Protein AF-A0A554MWN0-F1 (afdb_monomer_lite)

Sequence (64 aa):
MDVDAATDTVECERCGDAVEVGVPGGERCPDCGAYYCRICVDDLASQQLLDEPECPGCEVRLVA

Foldseek 3Di:
DDDPPPQDWDAQPPPRDTHGPPPPA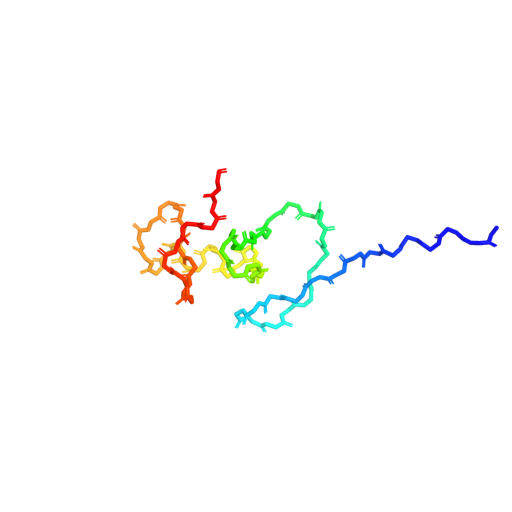KFADPPPRHIHGNVRQVVQCVVVVHPFGADPVPRHTRPD

Radius of gyration: 13.09 Å; chains: 1; bounding box: 40×30×26 Å

InterPro domains:
  IPR013083 Zinc finger, RING/FYVE/PHD-type [G3DSA:3.30.40.10] (1-64)

Structure (mmCIF, N/CA/C/O backbone):
data_AF-A0A554MWN0-F1
#
_entry.id   AF-A0A554MWN0-F1
#
loop_
_atom_site.group_PDB
_atom_site.id
_atom_site.type_symbol
_atom_site.label_atom_id
_atom_site.label_alt_id
_atom_site.label_comp_id
_atom_site.label_asym_id
_atom_site.label_entity_id
_atom_site.label_seq_id
_atom_site.pdbx_PDB_ins_code
_atom_site.Cartn_x
_atom_site.Cartn_y
_atom_site.Cartn_z
_atom_site.occupancy
_atom_site.B_iso_or_equiv
_atom_site.auth_seq_id
_atom_site.auth_comp_id
_atom_site.auth_asym_id
_atom_site.auth_atom_id
_atom_site.pdbx_PDB_model_num
ATOM 1 N N . MET A 1 1 ? 27.405 -19.933 -13.489 1.00 52.16 1 MET A N 1
ATOM 2 C CA . MET A 1 1 ? 27.483 -18.463 -13.539 1.00 52.16 1 MET A CA 1
ATOM 3 C C . MET A 1 1 ? 26.414 -18.123 -14.557 1.00 52.16 1 MET A C 1
ATOM 5 O O . MET A 1 1 ? 26.523 -18.639 -15.658 1.00 52.16 1 MET A O 1
ATOM 9 N N . ASP A 1 2 ? 25.243 -17.619 -14.183 1.00 50.56 2 ASP A N 1
ATOM 10 C CA . ASP A 1 2 ? 24.957 -16.566 -13.207 1.00 50.56 2 ASP A CA 1
ATOM 11 C C . ASP A 1 2 ? 23.591 -16.822 -12.541 1.00 50.56 2 ASP A C 1
ATOM 13 O O . ASP A 1 2 ? 22.666 -17.323 -13.176 1.00 50.56 2 ASP A O 1
ATOM 17 N N . VAL A 1 3 ? 23.494 -16.585 -11.231 1.00 54.88 3 VAL A N 1
ATOM 18 C CA . VAL A 1 3 ? 22.211 -16.597 -10.516 1.00 54.88 3 VAL A CA 1
ATOM 19 C C . VAL A 1 3 ? 21.685 -15.179 -10.636 1.00 54.88 3 VAL A C 1
ATOM 21 O O . VAL A 1 3 ? 22.092 -14.314 -9.863 1.00 54.88 3 VAL A O 1
ATOM 24 N N . ASP A 1 4 ? 20.844 -14.933 -11.637 1.00 54.44 4 ASP A N 1
ATOM 25 C CA . ASP A 1 4 ? 20.031 -13.725 -11.699 1.00 54.44 4 ASP A CA 1
ATOM 26 C C . ASP A 1 4 ? 19.117 -13.729 -10.469 1.00 54.44 4 ASP A C 1
ATOM 28 O O . ASP A 1 4 ? 18.047 -14.339 -10.454 1.00 54.44 4 ASP A O 1
ATOM 32 N N . ALA A 1 5 ? 19.566 -13.090 -9.389 1.00 56.62 5 ALA A N 1
ATOM 33 C CA . ALA A 1 5 ? 18.672 -12.625 -8.348 1.00 56.62 5 ALA A CA 1
ATOM 34 C C . ALA A 1 5 ? 17.845 -11.504 -8.982 1.00 56.62 5 ALA A C 1
ATOM 36 O O . ALA A 1 5 ? 18.198 -10.332 -8.880 1.00 56.62 5 ALA A O 1
ATOM 37 N N . ALA A 1 6 ? 16.801 -11.880 -9.720 1.00 57.66 6 ALA A N 1
ATOM 38 C CA . ALA A 1 6 ? 15.759 -10.952 -10.107 1.00 57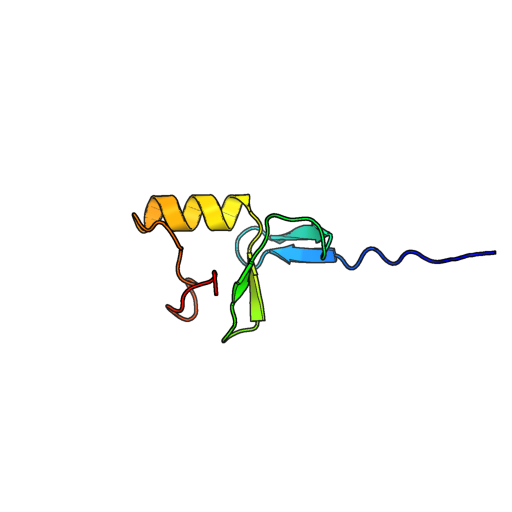.66 6 ALA A CA 1
ATOM 39 C C . ALA A 1 6 ? 15.157 -10.440 -8.797 1.00 57.66 6 ALA A C 1
ATOM 41 O O . ALA A 1 6 ? 14.401 -11.140 -8.128 1.00 57.66 6 ALA A O 1
ATOM 42 N N . THR A 1 7 ? 15.589 -9.261 -8.364 1.00 65.25 7 THR A N 1
ATOM 43 C CA . THR A 1 7 ? 14.866 -8.500 -7.361 1.00 65.25 7 THR A CA 1
ATOM 44 C C . THR A 1 7 ? 13.558 -8.111 -8.026 1.00 65.25 7 THR A C 1
ATOM 46 O O . THR A 1 7 ? 13.522 -7.207 -8.857 1.00 65.25 7 THR A O 1
ATOM 49 N N . ASP A 1 8 ? 12.494 -8.867 -7.746 1.00 76.94 8 ASP A N 1
ATOM 50 C CA . ASP A 1 8 ? 11.148 -8.484 -8.154 1.00 76.94 8 ASP A CA 1
ATOM 51 C C . ASP A 1 8 ? 10.892 -7.095 -7.571 1.00 76.94 8 ASP A C 1
ATOM 53 O O . ASP A 1 8 ? 10.848 -6.921 -6.355 1.00 76.94 8 ASP A O 1
ATOM 57 N N . THR A 1 9 ? 10.806 -6.081 -8.424 1.00 82.75 9 THR A N 1
ATOM 58 C CA . THR A 1 9 ? 10.417 -4.730 -8.034 1.00 82.75 9 THR A CA 1
ATOM 59 C C . THR A 1 9 ? 8.966 -4.514 -8.427 1.00 82.75 9 THR A C 1
ATOM 61 O O . THR A 1 9 ? 8.523 -4.902 -9.506 1.00 82.75 9 THR A O 1
ATOM 64 N N . VAL A 1 10 ? 8.204 -3.909 -7.526 1.00 87.44 10 VAL A N 1
ATOM 65 C CA . VAL A 1 10 ? 6.814 -3.525 -7.743 1.00 87.44 10 VAL A CA 1
ATOM 66 C C . VAL A 1 10 ? 6.702 -2.012 -7.646 1.00 87.44 10 VAL A C 1
ATOM 68 O O . VAL A 1 10 ? 7.326 -1.382 -6.791 1.00 87.44 10 VAL A O 1
ATOM 71 N N . GLU A 1 11 ? 5.918 -1.416 -8.534 1.00 90.06 11 GLU A N 1
ATOM 72 C CA . GLU A 1 11 ? 5.649 0.017 -8.502 1.00 90.06 11 GLU A CA 1
ATOM 73 C C . GLU A 1 11 ? 4.523 0.326 -7.513 1.00 90.06 11 GLU A C 1
ATOM 75 O O . GLU A 1 11 ? 3.492 -0.349 -7.468 1.00 90.06 11 GLU A O 1
ATOM 80 N N . CYS A 1 12 ? 4.725 1.357 -6.696 1.00 90.44 12 CYS A N 1
ATOM 81 C CA . CYS A 1 12 ? 3.679 1.898 -5.844 1.00 90.44 12 CYS A CA 1
ATOM 82 C C . CYS A 1 12 ? 2.621 2.605 -6.698 1.00 90.44 12 CYS A C 1
ATOM 84 O O . CYS A 1 12 ? 2.931 3.587 -7.365 1.00 90.44 12 CYS A O 1
ATOM 86 N N . GLU A 1 13 ? 1.358 2.199 -6.597 1.00 90.94 13 GLU A N 1
ATOM 87 C CA . GLU A 1 13 ? 0.245 2.793 -7.356 1.00 90.94 13 GLU A CA 1
ATOM 88 C C . GLU A 1 13 ? 0.036 4.285 -7.025 1.00 90.94 13 GLU A C 1
ATOM 90 O O . GLU A 1 13 ? -0.466 5.062 -7.832 1.00 90.94 13 GLU A O 1
ATOM 95 N N . ARG A 1 14 ? 0.423 4.718 -5.816 1.00 89.31 14 ARG A N 1
ATOM 96 C CA . ARG A 1 14 ? 0.221 6.104 -5.366 1.00 89.31 14 ARG A CA 1
ATOM 97 C C . ARG A 1 14 ? 1.333 7.056 -5.811 1.00 89.31 14 ARG A C 1
ATOM 99 O O . ARG A 1 14 ? 1.025 8.167 -6.232 1.00 89.31 14 ARG A O 1
ATOM 106 N N . CYS A 1 15 ? 2.602 6.672 -5.663 1.00 92.12 15 CYS A N 1
ATOM 107 C CA . CYS A 1 15 ? 3.743 7.557 -5.948 1.00 92.12 15 CYS A CA 1
ATOM 108 C C . CYS A 1 15 ? 4.569 7.156 -7.178 1.00 92.12 15 CYS A C 1
ATOM 110 O O . CYS A 1 15 ? 5.375 7.961 -7.635 1.00 92.12 15 CYS A O 1
ATOM 112 N N . GLY A 1 16 ? 4.376 5.951 -7.720 1.00 91.06 16 GLY A N 1
ATOM 113 C CA . GLY A 1 16 ? 5.148 5.418 -8.846 1.00 91.06 16 GLY A CA 1
ATOM 114 C C . GLY A 1 16 ? 6.567 4.966 -8.490 1.00 91.06 16 GLY A C 1
ATOM 115 O O . GLY A 1 16 ? 7.332 4.623 -9.384 1.00 91.06 16 GLY A O 1
ATOM 116 N N . ASP A 1 17 ? 6.953 4.967 -7.208 1.00 88.88 17 ASP A N 1
ATOM 117 C CA . ASP A 1 17 ? 8.270 4.465 -6.806 1.00 88.88 17 ASP A CA 1
ATOM 118 C C . ASP A 1 17 ? 8.361 2.951 -7.006 1.00 88.88 17 ASP A C 1
ATOM 120 O O . ASP A 1 17 ? 7.483 2.203 -6.566 1.00 88.88 17 ASP A O 1
ATOM 124 N N . ALA A 1 18 ? 9.459 2.506 -7.615 1.00 86.31 18 ALA A N 1
ATOM 125 C CA . ALA A 1 18 ? 9.811 1.097 -7.711 1.00 86.31 18 ALA A CA 1
ATOM 126 C C . ALA A 1 18 ? 10.394 0.615 -6.374 1.00 86.31 18 ALA A C 1
ATOM 128 O O . ALA A 1 18 ? 11.401 1.140 -5.895 1.00 86.31 18 ALA A O 1
ATOM 129 N N . VAL A 1 19 ? 9.767 -0.396 -5.776 1.00 82.00 19 VAL A N 1
ATOM 130 C CA . VAL A 1 19 ? 10.133 -0.948 -4.467 1.00 82.00 19 VAL A CA 1
ATOM 131 C C . VAL A 1 19 ? 10.397 -2.439 -4.593 1.00 82.00 19 VAL A C 1
ATOM 133 O O . VAL A 1 19 ? 9.652 -3.150 -5.257 1.00 82.00 19 VAL A O 1
ATOM 136 N N . GLU A 1 20 ? 11.438 -2.934 -3.937 1.00 79.25 20 GLU A N 1
ATOM 137 C CA . GLU A 1 20 ? 11.760 -4.362 -3.928 1.00 79.25 20 GLU A CA 1
ATOM 138 C C . GLU A 1 20 ? 10.698 -5.169 -3.157 1.00 79.25 20 GLU A C 1
ATOM 140 O O . GLU A 1 20 ? 10.431 -4.933 -1.974 1.00 79.25 20 GLU A O 1
ATOM 145 N N . VAL A 1 21 ? 10.091 -6.143 -3.837 1.00 70.25 21 VAL A N 1
ATOM 146 C CA . VAL A 1 21 ? 9.140 -7.111 -3.288 1.00 70.25 21 VAL A CA 1
ATOM 147 C C . VAL A 1 21 ? 9.890 -8.034 -2.327 1.00 70.25 21 VAL A C 1
ATOM 149 O O . VAL A 1 21 ? 10.904 -8.633 -2.674 1.00 70.25 21 VAL A O 1
ATOM 152 N N . GLY A 1 22 ? 9.386 -8.161 -1.097 1.00 64.38 22 GLY A N 1
ATOM 153 C CA . GLY A 1 22 ? 10.010 -8.973 -0.044 1.00 64.38 22 GLY A CA 1
ATOM 154 C C . GLY A 1 22 ? 10.818 -8.174 0.980 1.00 64.38 22 GLY A C 1
ATOM 155 O O . GLY A 1 22 ? 11.236 -8.738 1.992 1.00 64.38 22 GLY A O 1
ATOM 156 N N . VAL A 1 23 ? 10.979 -6.861 0.784 1.00 63.88 23 VAL A N 1
ATOM 157 C CA . VAL A 1 23 ? 11.449 -5.956 1.840 1.00 63.88 23 VAL A CA 1
ATOM 158 C C . VAL A 1 23 ? 10.254 -5.557 2.719 1.00 63.88 23 VAL A C 1
ATOM 160 O O . VAL A 1 23 ? 9.213 -5.159 2.191 1.00 63.88 23 VAL A O 1
ATOM 163 N N . PRO A 1 24 ? 10.356 -5.652 4.059 1.00 66.75 24 PRO A N 1
ATOM 164 C CA . PRO A 1 24 ? 9.263 -5.275 4.946 1.00 66.75 24 PRO A CA 1
ATOM 165 C C . PRO A 1 24 ? 8.948 -3.781 4.820 1.00 66.75 24 PRO A C 1
ATOM 167 O O . PRO A 1 24 ? 9.810 -2.931 5.053 1.00 66.75 24 PRO A O 1
ATOM 170 N N . GLY A 1 25 ? 7.693 -3.458 4.505 1.00 72.31 25 GLY A N 1
ATOM 171 C CA . GLY A 1 25 ? 7.193 -2.089 4.588 1.00 72.31 25 GLY A CA 1
ATOM 172 C C . GLY A 1 25 ? 6.073 -1.734 3.620 1.00 72.31 25 GLY A C 1
ATOM 173 O O . GLY A 1 25 ? 5.298 -0.851 3.952 1.00 72.31 25 GLY A O 1
ATOM 174 N N . GLY A 1 26 ? 5.974 -2.364 2.451 1.00 82.75 26 GLY A N 1
ATOM 175 C CA . GLY A 1 26 ? 4.851 -2.110 1.548 1.00 82.75 26 GLY A CA 1
ATOM 176 C C . GLY A 1 26 ? 3.699 -3.083 1.748 1.00 82.75 26 GLY A C 1
ATOM 177 O O . GLY A 1 26 ? 3.899 -4.215 2.188 1.00 82.75 26 GLY A O 1
ATOM 178 N N . GLU A 1 27 ? 2.505 -2.634 1.386 1.00 88.56 27 GLU A N 1
ATOM 179 C CA . GLU A 1 27 ? 1.274 -3.405 1.493 1.00 88.56 27 GLU A CA 1
ATOM 180 C C . GLU A 1 27 ? 0.590 -3.534 0.144 1.00 88.56 27 GLU A C 1
ATOM 182 O O . GLU A 1 27 ? 0.604 -2.612 -0.675 1.00 88.56 27 GLU A O 1
ATOM 187 N N . ARG A 1 28 ? -0.021 -4.694 -0.095 1.00 88.69 28 ARG A N 1
ATOM 188 C CA . ARG A 1 28 ? -0.778 -4.954 -1.315 1.00 88.69 28 ARG A CA 1
ATOM 189 C C . ARG A 1 28 ? -2.253 -5.057 -0.981 1.00 88.69 28 ARG A C 1
ATOM 191 O O . ARG A 1 28 ? -2.640 -5.896 -0.176 1.00 88.69 28 ARG A O 1
ATOM 198 N N . CYS A 1 29 ? -3.072 -4.267 -1.665 1.00 90.25 29 CYS A N 1
ATOM 199 C CA . CYS A 1 29 ? -4.517 -4.343 -1.537 1.00 90.25 29 CYS A CA 1
ATOM 200 C C . CYS A 1 29 ? -5.012 -5.754 -1.914 1.00 90.25 29 CYS A C 1
ATOM 202 O O . CYS A 1 29 ? -4.690 -6.231 -3.011 1.00 90.25 29 CYS A O 1
ATOM 204 N N . PRO A 1 30 ? -5.792 -6.429 -1.051 1.00 88.69 30 PRO A N 1
ATOM 205 C CA . PRO A 1 30 ? -6.284 -7.777 -1.324 1.00 88.69 30 PRO A CA 1
ATOM 206 C C . PRO A 1 30 ? -7.335 -7.821 -2.445 1.00 88.69 30 PRO A C 1
ATOM 208 O O . PRO A 1 30 ? -7.442 -8.845 -3.118 1.00 88.69 30 PRO A O 1
ATOM 211 N N . ASP A 1 31 ? -8.061 -6.721 -2.679 1.00 91.62 31 ASP A N 1
ATOM 212 C CA . ASP A 1 31 ? -9.123 -6.638 -3.691 1.00 91.62 31 ASP A CA 1
ATOM 213 C C . ASP A 1 31 ? -8.585 -6.329 -5.094 1.00 91.62 31 ASP A C 1
ATOM 215 O O . ASP A 1 31 ? -8.767 -7.114 -6.024 1.00 91.62 31 ASP A O 1
ATOM 219 N N . CYS A 1 32 ? -7.909 -5.188 -5.269 1.00 91.56 32 CYS A N 1
ATOM 220 C CA . CYS A 1 32 ? -7.419 -4.764 -6.586 1.00 91.56 32 CYS A CA 1
ATOM 221 C C . CYS A 1 32 ? -5.991 -5.220 -6.895 1.00 91.56 32 CYS A C 1
ATOM 223 O O . CYS A 1 32 ? -5.554 -5.107 -8.038 1.00 91.56 32 CYS A O 1
ATOM 225 N N . GLY A 1 33 ? -5.241 -5.709 -5.903 1.00 89.25 33 GLY A N 1
ATOM 226 C CA . GLY A 1 33 ? -3.842 -6.092 -6.078 1.00 89.25 33 GLY A CA 1
ATOM 227 C C . GLY A 1 33 ? -2.866 -4.916 -6.189 1.00 89.25 33 GLY A C 1
ATOM 228 O O . GLY A 1 33 ? -1.673 -5.163 -6.361 1.00 89.25 33 GLY A O 1
ATOM 229 N N . ALA A 1 34 ? -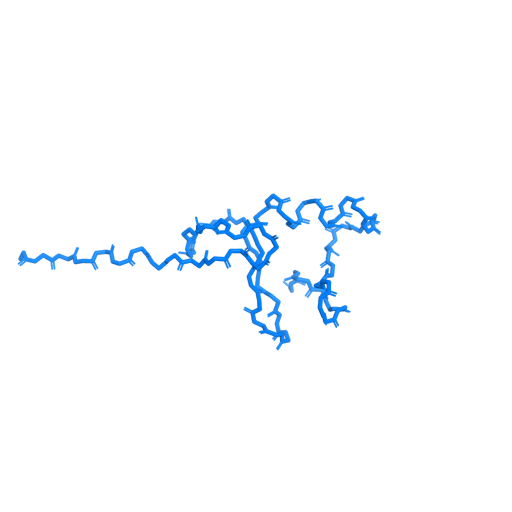3.339 -3.669 -6.070 1.00 90.56 34 ALA A N 1
ATOM 230 C CA . ALA A 1 34 ? -2.486 -2.485 -6.079 1.00 90.56 34 ALA A CA 1
ATOM 231 C C . ALA A 1 34 ? -1.499 -2.526 -4.910 1.00 90.56 34 ALA A C 1
ATOM 233 O O . ALA A 1 34 ? -1.866 -2.868 -3.783 1.00 90.56 34 ALA A O 1
ATOM 234 N N . TYR A 1 35 ? -0.248 -2.175 -5.184 1.00 89.94 35 TYR A N 1
ATOM 235 C CA . TYR A 1 35 ? 0.799 -2.118 -4.177 1.00 89.94 35 TYR A CA 1
ATOM 236 C C . TYR A 1 35 ? 1.028 -0.682 -3.715 1.00 89.94 35 TYR A C 1
ATOM 238 O O . TYR A 1 35 ? 1.062 0.247 -4.523 1.00 89.94 35 TYR A O 1
ATOM 246 N N . TYR A 1 36 ? 1.228 -0.509 -2.415 1.00 89.81 36 TYR A N 1
ATOM 247 C CA . TYR A 1 36 ? 1.520 0.764 -1.780 1.00 89.81 36 TYR A CA 1
ATOM 248 C C . TYR A 1 36 ? 2.814 0.643 -0.981 1.00 89.81 36 TYR A C 1
ATOM 250 O O . TYR A 1 36 ? 2.965 -0.231 -0.130 1.00 89.81 36 TYR A O 1
ATOM 258 N N . CYS A 1 37 ? 3.771 1.531 -1.250 1.00 89.81 37 CYS A N 1
ATOM 259 C CA . CYS A 1 37 ? 5.012 1.580 -0.487 1.00 89.81 37 CYS A CA 1
ATOM 260 C C . CYS A 1 37 ? 4.751 2.039 0.954 1.00 89.81 37 CYS A C 1
ATOM 262 O O . CYS A 1 37 ? 3.781 2.749 1.219 1.00 89.81 37 CYS A O 1
ATOM 264 N N . ARG A 1 38 ? 5.667 1.710 1.872 1.00 87.94 38 ARG A N 1
ATOM 265 C CA . ARG A 1 38 ? 5.562 2.064 3.296 1.00 87.94 38 ARG A CA 1
ATOM 266 C C . ARG A 1 38 ? 5.190 3.520 3.544 1.00 87.94 38 ARG A C 1
ATOM 268 O O . ARG A 1 38 ? 4.283 3.803 4.308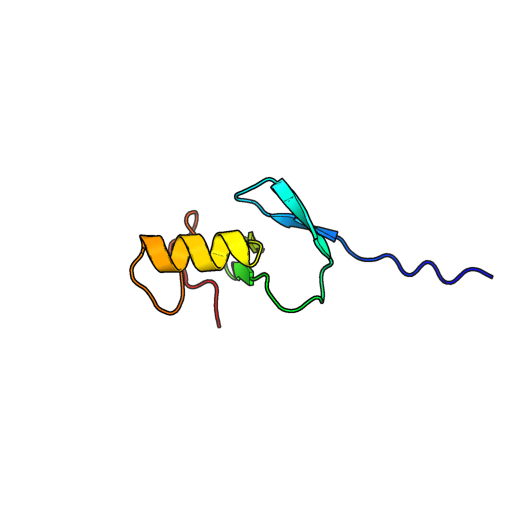 1.00 87.94 38 ARG A O 1
ATOM 275 N N . ILE A 1 39 ? 5.873 4.432 2.856 1.00 90.00 39 ILE A N 1
ATOM 276 C CA . ILE A 1 39 ? 5.664 5.876 3.003 1.00 90.00 39 ILE A CA 1
ATOM 277 C C . ILE A 1 39 ? 4.221 6.246 2.640 1.00 90.00 39 ILE A C 1
ATOM 279 O O . ILE A 1 39 ? 3.590 7.024 3.343 1.00 90.00 39 ILE A O 1
ATOM 283 N N . CYS A 1 40 ? 3.687 5.664 1.563 1.00 90.94 40 CYS A N 1
ATOM 284 C CA . CYS A 1 40 ? 2.310 5.888 1.137 1.00 90.94 40 CYS A CA 1
ATOM 285 C C . CYS A 1 40 ? 1.287 5.253 2.086 1.00 90.94 40 CYS A C 1
ATOM 287 O O . CYS A 1 40 ? 0.221 5.829 2.281 1.00 90.94 40 CYS A O 1
ATOM 289 N N . VAL A 1 41 ? 1.602 4.093 2.667 1.00 89.38 41 VAL A N 1
ATOM 290 C CA . VAL A 1 41 ? 0.769 3.428 3.681 1.00 89.38 41 VAL A CA 1
ATOM 291 C C . VAL A 1 41 ? 0.717 4.275 4.961 1.00 89.38 41 VAL A C 1
ATOM 293 O O . VAL A 1 41 ? -0.372 4.622 5.408 1.00 89.38 41 VAL A O 1
ATOM 296 N N . ASP A 1 42 ? 1.865 4.707 5.491 1.00 90.06 42 ASP A N 1
ATOM 297 C CA . ASP A 1 42 ? 1.961 5.593 6.666 1.00 90.06 42 ASP A CA 1
ATOM 298 C C . ASP A 1 42 ? 1.238 6.944 6.432 1.00 90.06 42 ASP A C 1
ATOM 300 O O . ASP A 1 42 ? 0.540 7.462 7.312 1.00 90.06 42 ASP A O 1
ATOM 304 N N . ASP A 1 43 ? 1.360 7.513 5.227 1.00 92.12 43 ASP A N 1
ATOM 305 C CA . ASP A 1 43 ? 0.663 8.741 4.821 1.00 92.12 43 ASP A CA 1
ATOM 306 C C . ASP A 1 43 ? -0.860 8.539 4.758 1.00 92.12 43 ASP A C 1
ATOM 308 O O . ASP A 1 43 ? -1.622 9.375 5.252 1.00 92.12 43 ASP A O 1
ATOM 312 N N . LEU A 1 44 ? -1.331 7.425 4.185 1.00 91.25 44 LEU A N 1
ATOM 313 C CA . LEU A 1 44 ? -2.755 7.071 4.149 1.00 91.25 44 LEU A CA 1
ATOM 314 C C . LEU A 1 44 ? -3.325 6.907 5.561 1.00 91.25 44 LEU A C 1
ATOM 316 O O . LEU A 1 44 ? -4.372 7.482 5.856 1.00 91.25 44 LEU A O 1
ATOM 320 N N . ALA A 1 45 ? -2.618 6.192 6.437 1.00 90.56 45 ALA A N 1
ATOM 321 C CA . ALA A 1 45 ? -3.027 5.962 7.822 1.00 90.56 45 ALA A CA 1
ATOM 322 C C . ALA A 1 45 ? -3.193 7.293 8.571 1.00 90.56 45 ALA A C 1
ATOM 324 O O . ALA A 1 45 ? -4.223 7.558 9.194 1.00 90.56 45 ALA A O 1
ATOM 325 N N . SER A 1 46 ? -2.218 8.191 8.396 1.00 92.50 46 SER A N 1
ATOM 326 C CA . SER A 1 46 ? -2.229 9.536 8.977 1.00 92.50 46 SER A CA 1
ATOM 327 C C . SER A 1 46 ? -3.394 10.396 8.471 1.00 92.50 46 SER A C 1
ATOM 329 O O . SER A 1 46 ? -4.003 11.125 9.252 1.00 92.50 46 SER A O 1
ATOM 331 N N . GLN A 1 47 ? -3.726 10.316 7.178 1.00 91.88 47 GLN A N 1
ATOM 332 C CA . GLN A 1 47 ? -4.846 11.060 6.583 1.00 91.88 47 GLN A CA 1
ATOM 333 C C . GLN A 1 47 ? -6.210 10.523 7.023 1.00 91.88 47 GLN A C 1
ATOM 335 O O . GLN A 1 47 ? -7.139 11.305 7.219 1.00 91.88 47 GLN A O 1
ATOM 340 N N . GLN A 1 48 ? -6.333 9.203 7.162 1.00 90.12 48 GLN A N 1
ATOM 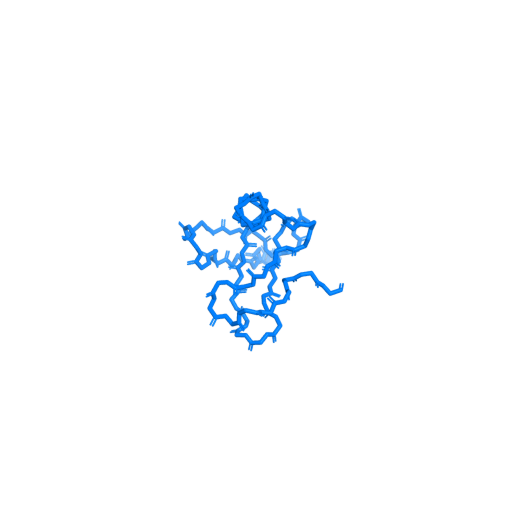341 C CA . GLN A 1 48 ? -7.579 8.539 7.547 1.00 90.12 48 GLN A CA 1
ATOM 342 C C . GLN A 1 48 ? -7.794 8.525 9.068 1.00 90.12 48 GLN A C 1
ATOM 344 O O . GLN A 1 48 ? -8.905 8.254 9.515 1.00 90.12 48 GLN A O 1
ATOM 349 N N . LEU A 1 49 ? -6.766 8.865 9.859 1.00 90.25 49 LEU A N 1
ATOM 350 C CA . LEU A 1 49 ? -6.760 8.740 11.322 1.00 90.25 49 LEU A CA 1
ATOM 351 C C . LEU A 1 49 ? -7.037 7.294 11.769 1.00 90.25 49 LEU A C 1
ATOM 353 O O . LEU A 1 49 ? -7.746 7.062 12.749 1.00 90.25 49 LEU A O 1
ATOM 357 N N . LEU A 1 50 ? -6.482 6.335 11.027 1.00 85.81 50 LEU A N 1
ATOM 358 C CA . LEU A 1 50 ? -6.603 4.902 11.279 1.00 85.81 50 LEU A CA 1
ATOM 359 C C . LEU A 1 50 ? -5.230 4.311 11.593 1.00 85.81 50 LEU A C 1
ATOM 361 O O . LEU A 1 50 ? -4.230 4.727 11.013 1.00 85.81 50 LEU A O 1
ATOM 365 N N . ASP A 1 51 ? -5.194 3.311 12.472 1.00 83.75 51 ASP A N 1
ATOM 366 C CA . ASP A 1 51 ? -3.994 2.497 12.696 1.00 83.75 51 ASP A CA 1
ATOM 367 C C . ASP A 1 51 ? -3.649 1.644 11.461 1.00 83.75 51 ASP A C 1
ATOM 369 O O . ASP A 1 51 ? -2.478 1.414 11.167 1.00 83.75 51 ASP A O 1
ATOM 373 N N . GLU A 1 52 ? -4.672 1.207 10.719 1.00 85.12 52 GLU A N 1
ATOM 374 C CA . GLU A 1 52 ? -4.557 0.399 9.502 1.00 85.12 52 GLU A CA 1
ATOM 375 C C . GLU A 1 52 ? -5.275 1.128 8.355 1.00 85.12 52 GLU A C 1
ATOM 377 O O . GLU A 1 52 ? -6.501 1.274 8.407 1.00 85.12 52 GLU A O 1
ATOM 382 N N . PRO A 1 53 ? -4.556 1.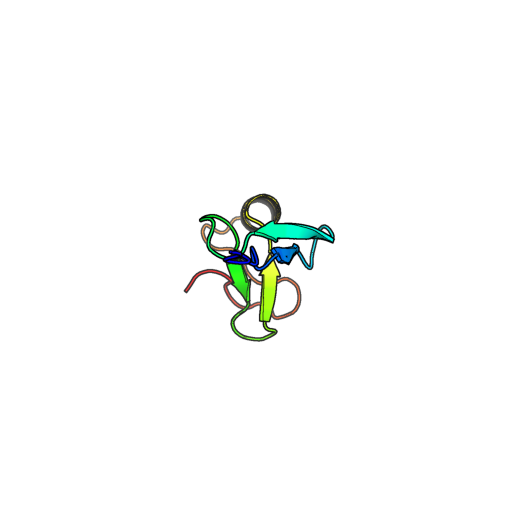618 7.332 1.00 89.62 53 PRO A N 1
ATOM 383 C CA . PRO A 1 53 ? -5.166 2.381 6.254 1.00 89.62 53 PRO A CA 1
ATOM 384 C C . PRO A 1 53 ? -5.968 1.509 5.291 1.00 89.62 53 PRO A C 1
ATOM 386 O O . PRO A 1 53 ? -5.683 0.331 5.064 1.00 89.62 53 PRO A O 1
ATOM 389 N N . GLU A 1 54 ? -6.935 2.143 4.643 1.00 91.69 54 GLU A N 1
ATOM 390 C CA . GLU A 1 54 ? -7.740 1.559 3.581 1.00 91.69 54 GLU A CA 1
ATOM 391 C C . GLU A 1 54 ? -7.205 1.958 2.199 1.00 91.69 54 GLU A C 1
ATOM 393 O O . GLU A 1 54 ? -6.721 3.075 1.977 1.00 91.69 54 GLU A O 1
ATOM 398 N N . CYS A 1 55 ? -7.318 1.033 1.247 1.00 91.06 55 CYS A N 1
ATOM 399 C CA . CYS A 1 55 ? -7.022 1.241 -0.159 1.00 91.06 55 CYS A CA 1
ATOM 400 C C . CYS A 1 55 ? -7.903 2.376 -0.707 1.00 91.06 55 CYS A C 1
ATOM 402 O O . CYS A 1 55 ? -9.126 2.239 -0.700 1.00 91.06 55 CYS A O 1
ATOM 404 N N . PRO A 1 56 ? -7.338 3.451 -1.281 1.00 87.62 56 PRO A N 1
ATOM 405 C CA . PRO A 1 56 ? -8.128 4.568 -1.799 1.00 87.62 56 PRO A CA 1
ATOM 406 C C . PRO A 1 56 ? -9.008 4.201 -3.006 1.00 87.62 56 PRO A C 1
ATOM 408 O O . PRO A 1 56 ? -9.947 4.928 -3.312 1.00 87.62 56 PRO A O 1
ATOM 411 N N . GLY A 1 57 ? -8.700 3.107 -3.714 1.00 87.25 57 GLY A N 1
ATOM 412 C CA . GLY A 1 57 ? -9.490 2.645 -4.861 1.00 87.25 57 GLY A CA 1
ATOM 413 C C . GLY A 1 57 ? -10.593 1.642 -4.513 1.00 87.25 57 GLY A C 1
ATOM 414 O O . GLY A 1 57 ? -11.534 1.496 -5.287 1.00 87.25 57 GLY A O 1
ATOM 415 N N . CYS A 1 58 ? -10.473 0.944 -3.382 1.00 89.75 58 CYS A N 1
ATOM 416 C CA . CYS A 1 58 ? -11.368 -0.160 -3.013 1.00 89.75 58 CYS A CA 1
ATOM 417 C C . CYS A 1 58 ? -12.052 0.027 -1.658 1.00 89.75 58 CYS A C 1
ATOM 419 O O . CYS A 1 58 ? -12.967 -0.730 -1.363 1.00 89.75 58 CYS A O 1
ATOM 421 N N . GLU A 1 59 ? -11.600 0.982 -0.839 1.00 89.81 59 GLU A N 1
ATOM 422 C CA . GLU A 1 59 ? -12.095 1.214 0.525 1.00 89.81 59 GLU A CA 1
ATOM 423 C C . GLU A 1 59 ? -12.034 -0.064 1.391 1.00 89.81 59 GLU A C 1
ATOM 425 O O . GLU A 1 59 ? -12.899 -0.325 2.220 1.00 89.81 59 GLU A O 1
ATOM 430 N N . VAL A 1 60 ? -11.005 -0.895 1.168 1.00 89.38 60 VAL A N 1
ATOM 431 C CA . VAL A 1 60 ? -10.707 -2.097 1.967 1.00 89.38 60 VAL A CA 1
ATOM 432 C C . VAL A 1 60 ? -9.374 -1.936 2.682 1.00 89.38 60 VAL A C 1
ATOM 434 O O . VAL A 1 60 ? -8.464 -1.302 2.148 1.00 89.38 60 VAL A O 1
ATOM 437 N N . ARG A 1 61 ? -9.226 -2.537 3.865 1.00 89.25 61 ARG A N 1
ATOM 438 C CA . ARG A 1 61 ? -7.977 -2.488 4.642 1.00 89.25 61 ARG A CA 1
ATOM 439 C C . ARG A 1 61 ? -6.799 -3.076 3.863 1.00 89.25 61 ARG A C 1
ATOM 441 O O . ARG A 1 61 ? -6.936 -4.114 3.216 1.00 89.25 61 ARG A O 1
ATOM 448 N N . LEU A 1 62 ? -5.659 -2.390 3.925 1.00 83.06 62 LEU A N 1
ATOM 449 C CA . LEU A 1 62 ? -4.408 -2.822 3.293 1.00 83.06 62 LEU A CA 1
ATOM 450 C C . LEU A 1 62 ? -3.650 -3.858 4.139 1.00 83.06 62 LEU A C 1
ATOM 452 O O . LEU A 1 62 ? -3.013 -4.741 3.563 1.00 83.06 62 LEU A O 1
ATOM 456 N N . VAL A 1 63 ? -3.812 -3.795 5.463 1.00 69.94 63 VAL A N 1
ATOM 457 C CA . VAL A 1 63 ? -3.274 -4.758 6.430 1.00 69.94 63 VAL A CA 1
ATOM 458 C C . VAL A 1 63 ? -4.304 -5.873 6.657 1.00 69.94 63 VAL A C 1
ATOM 460 O O . VAL A 1 63 ? -5.492 -5.591 6.850 1.00 69.94 63 VAL A O 1
ATOM 463 N N . ALA A 1 64 ? -3.860 -7.132 6.631 1.00 53.44 64 ALA A N 1
ATOM 464 C CA . ALA A 1 64 ? -4.654 -8.318 6.970 1.00 53.44 64 ALA A CA 1
ATOM 465 C C . ALA A 1 64 ? -4.077 -9.050 8.187 1.00 53.44 64 ALA A C 1
ATOM 467 O O . ALA A 1 64 ? -2.831 -9.134 8.289 1.00 53.44 64 ALA A O 1
#

Secondary structure (DSSP, 8-state):
--------EEE-TTT--EEETTSTT-EE-TTT--EE-HHHHHHHHHHHT-SSPBPTTT--BS--

Organism: NCBI:txid2234134

pLDDT: mean 82.53, std 12.29, range [50.56, 92.5]